Protein AF-A0A704E4B4-F1 (afdb_monomer)

Nearest PDB structures (foldseek):
  3aei-assembly2_B  TM=5.000E-01  e=9.995E+00  Thermococcus sp. JCM 11816
  3aei-assembly1_A  TM=3.463E-01  e=7.592E+00  Thermococcus sp. JCM 11816
  8qru-assembly1_B  TM=1.561E-01  e=3.714E+00  Homo sapiens
  8qro-assembly1_A  TM=1.455E-01  e=6.801E+00  Homo sapiens

Solvent-accessible surface area (backbone atoms only — not comparable to full-atom values): 8982 Å² total; per-residue (Å²): 122,78,86,60,49,26,62,51,44,78,59,46,48,53,89,66,47,57,45,68,74,42,51,49,32,49,54,51,17,50,51,53,30,50,53,54,69,71,39,87,75,63,74,52,52,68,50,102,86,6,55,46,57,55,50,34,55,51,29,57,53,48,28,54,49,24,51,51,49,33,53,49,62,72,66,59,88,50,74,84,40,65,35,65,41,78,84,82,46,43,31,35,76,44,77,57,95,88,42,81,43,81,40,74,33,24,42,42,58,47,50,44,23,47,28,40,30,51,21,52,51,31,47,52,54,31,53,52,36,54,51,48,48,71,48,41,62,65,50,51,60,58,44,60,76,80,47,58,74,66,59,53,51,52,53,52,41,52,48,50,28,64,72,59,82

Mean predicted aligned error: 6.82 Å

Organism: Salmonella enteritidis (NCBI:txid149539)

Foldseek 3Di:
DCPCLLVLLVQWDDPCCCCVVPVVLLVVLVVVLVCQLPDPPNAAQQDPPHPLVVLLVVLVVLLVVLVVVLVCLVPDDDVQQQDFDPDDFIWGFDQDPNDTDIDGDGNSRNSNSVSSNSSVVSVVLSVVSVVCNVCVVVVVVVCVVPDDPVVVSVVVSVVSSVSSD

Radius of gyration: 20.15 Å; Cα contacts (8 Å, |Δi|>4): 159; chains: 1; bounding box: 50×30×60 Å

Sequence (165 aa):
MKLFSPLSYLRIKHEEKDWYDYKIPAAVSLIVTIVYYFHASKISLIETNGLLLQVNGLLQVLIGFYIAALAAVSTFSSSSIDEVMAGVPPTLVEKFRGQKLTVELTRRRFVCYLFGYLALVSFMLFCLGMISILIGKPFHLWLLTFCSPDAILWLKTVFVGVYIF

Structure (mmCIF, N/CA/C/O backbone):
data_AF-A0A704E4B4-F1
#
_entry.id   AF-A0A704E4B4-F1
#
loop_
_atom_site.group_PDB
_atom_site.id
_atom_site.type_symbol
_atom_site.label_atom_id
_atom_site.label_alt_id
_atom_site.label_comp_id
_atom_site.label_asym_id
_atom_site.label_entity_id
_atom_site.label_seq_id
_atom_site.pdbx_PDB_ins_code
_atom_site.Cartn_x
_atom_site.Cartn_y
_atom_site.Cartn_z
_atom_site.occupancy
_atom_site.B_iso_or_equiv
_atom_site.auth_seq_id
_atom_site.auth_comp_id
_atom_site.auth_asym_id
_atom_site.auth_atom_id
_atom_site.pdbx_PDB_model_num
ATOM 1 N N . MET A 1 1 ? 4.006 4.846 22.268 1.00 49.66 1 MET A N 1
ATOM 2 C CA . MET A 1 1 ? 3.708 6.158 21.650 1.00 49.66 1 MET A CA 1
ATOM 3 C C . MET A 1 1 ? 2.462 6.021 20.790 1.00 49.66 1 MET A C 1
ATOM 5 O O . MET A 1 1 ? 2.368 5.037 20.070 1.00 49.66 1 MET A O 1
ATOM 9 N N . LYS A 1 2 ? 1.508 6.959 20.876 1.00 69.00 2 LYS A N 1
ATOM 10 C CA . LYS A 1 2 ? 0.226 6.874 20.148 1.00 69.00 2 LYS A CA 1
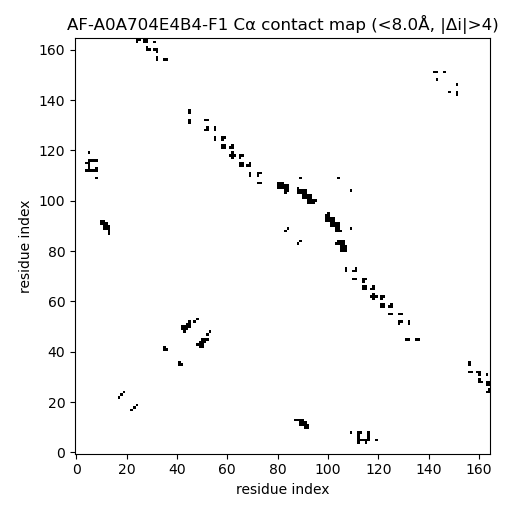ATOM 11 C C . LYS A 1 2 ? 0.347 7.137 18.636 1.00 69.00 2 LYS A C 1
ATOM 13 O O . LYS A 1 2 ? -0.575 6.802 17.904 1.00 69.00 2 LYS A O 1
ATOM 18 N N . LEU A 1 3 ? 1.478 7.667 18.165 1.00 69.94 3 LEU A N 1
ATOM 19 C CA . LEU A 1 3 ? 1.711 7.984 16.750 1.00 69.94 3 LEU A CA 1
ATOM 20 C C . LEU A 1 3 ? 1.653 6.745 15.836 1.00 69.94 3 LEU A C 1
ATOM 22 O O . LEU A 1 3 ? 1.095 6.801 14.751 1.00 69.94 3 LEU A O 1
ATOM 26 N N . PHE A 1 4 ? 2.148 5.601 16.313 1.00 79.62 4 PHE A N 1
ATOM 27 C CA . PHE A 1 4 ? 2.141 4.332 15.575 1.00 79.62 4 PHE A CA 1
ATOM 28 C C . PHE A 1 4 ? 0.927 3.453 15.896 1.00 79.62 4 PHE A C 1
ATOM 30 O O . PHE A 1 4 ? 0.926 2.263 15.591 1.00 79.62 4 PHE A O 1
ATOM 37 N N . SER A 1 5 ? -0.118 4.018 16.512 1.00 80.69 5 SER A N 1
ATOM 38 C CA . SER A 1 5 ? -1.354 3.275 16.786 1.00 80.69 5 SER A CA 1
ATOM 39 C C . SER A 1 5 ? -1.952 2.625 15.531 1.00 80.69 5 SER A C 1
ATOM 41 O O . SER A 1 5 ? -2.351 1.467 15.652 1.00 80.69 5 SER A O 1
ATOM 43 N N . PRO A 1 6 ? -1.942 3.265 14.339 1.00 83.69 6 PRO A N 1
ATOM 44 C CA . PRO A 1 6 ? -2.382 2.633 13.092 1.00 83.69 6 PRO A CA 1
ATOM 45 C C . PRO A 1 6 ? -1.695 1.302 12.766 1.00 83.69 6 PRO A C 1
ATOM 47 O O . PRO A 1 6 ? -2.349 0.351 12.350 1.00 83.69 6 PRO A O 1
ATOM 50 N N . LEU A 1 7 ? -0.391 1.177 13.039 1.00 85.88 7 LEU A N 1
ATOM 51 C CA . LEU A 1 7 ? 0.367 -0.057 12.788 1.00 85.88 7 LEU A CA 1
ATOM 52 C C . LEU A 1 7 ? -0.079 -1.224 13.682 1.00 85.88 7 LEU A C 1
ATOM 54 O O . LEU A 1 7 ? 0.282 -2.371 13.430 1.00 85.88 7 LEU A O 1
ATOM 58 N N . SER A 1 8 ? -0.897 -0.963 14.706 1.00 84.88 8 SER A N 1
ATOM 59 C CA . SER A 1 8 ? -1.489 -2.020 15.532 1.00 84.88 8 SER A CA 1
ATOM 60 C C . SER A 1 8 ? -2.428 -2.924 14.732 1.00 84.88 8 SER A C 1
ATOM 62 O O . SER A 1 8 ? -2.605 -4.069 15.137 1.00 84.88 8 SER A O 1
ATOM 64 N N . TYR A 1 9 ? -2.951 -2.472 13.582 1.00 87.38 9 TYR A N 1
ATOM 65 C CA . TYR A 1 9 ? -3.720 -3.313 12.658 1.00 87.38 9 TYR A CA 1
ATOM 66 C C . TYR A 1 9 ? -2.945 -4.565 12.216 1.00 87.38 9 TYR A C 1
ATOM 68 O O . TYR A 1 9 ? -3.508 -5.655 12.152 1.00 87.38 9 TYR A O 1
ATOM 76 N N . LEU A 1 10 ? -1.632 -4.449 11.986 1.00 84.94 10 LEU A N 1
ATOM 77 C CA . LEU A 1 10 ? -0.781 -5.582 11.595 1.00 84.94 10 LEU A CA 1
ATOM 78 C C . LEU A 1 10 ? -0.641 -6.634 12.703 1.00 84.94 10 LEU A C 1
ATOM 80 O O . LEU A 1 10 ? -0.275 -7.774 12.443 1.00 84.94 10 LEU A O 1
ATOM 84 N N . ARG A 1 11 ? -0.921 -6.259 13.956 1.00 86.19 11 ARG A N 1
ATOM 85 C CA . ARG A 1 11 ? -0.852 -7.156 15.116 1.00 86.19 11 ARG A CA 1
ATOM 86 C C . ARG A 1 11 ? -2.178 -7.862 15.397 1.00 86.19 11 ARG A C 1
ATOM 88 O O . ARG A 1 11 ? -2.210 -8.718 16.281 1.00 86.19 11 ARG A O 1
ATOM 95 N N . ILE A 1 12 ? -3.247 -7.482 14.696 1.00 86.88 12 ILE A N 1
ATOM 96 C CA . ILE A 1 12 ? -4.550 -8.138 14.780 1.00 86.88 12 ILE A CA 1
ATOM 97 C C . ILE A 1 12 ? -4.430 -9.517 14.140 1.00 86.88 12 ILE A C 1
ATOM 99 O O . ILE A 1 12 ? -3.880 -9.645 13.048 1.00 86.88 12 ILE A O 1
ATOM 103 N N . LYS A 1 13 ? -4.952 -10.541 14.811 1.00 84.81 13 LYS A N 1
ATOM 104 C CA . LYS A 1 13 ? -4.973 -11.914 14.304 1.00 84.81 13 LYS A CA 1
ATOM 105 C C . LYS A 1 13 ? -6.391 -12.319 13.930 1.00 84.81 13 LYS A C 1
ATOM 107 O O . LYS A 1 13 ? -7.306 -12.154 14.737 1.00 84.81 13 LYS A O 1
ATOM 112 N N . HIS A 1 14 ? -6.539 -12.849 12.721 1.00 87.25 14 HIS A N 1
ATOM 113 C CA . HIS A 1 14 ? -7.770 -13.436 12.202 1.00 87.25 14 HIS A CA 1
ATOM 114 C C . HIS A 1 14 ? -7.422 -14.367 11.032 1.00 87.25 14 HIS A C 1
ATOM 116 O O . HIS A 1 14 ? -6.501 -14.057 10.279 1.00 87.25 14 HIS A O 1
ATOM 122 N N . GLU A 1 15 ? -8.140 -15.477 10.863 1.00 83.31 15 GLU A N 1
ATOM 123 C CA . GLU A 1 15 ? -7.824 -16.502 9.848 1.00 83.31 15 GLU A CA 1
ATOM 124 C C . GLU A 1 15 ? -7.911 -15.961 8.414 1.00 83.31 15 GLU A C 1
ATOM 126 O O . GLU A 1 15 ? -7.072 -16.249 7.564 1.00 83.31 15 GLU A O 1
ATOM 131 N N . GLU A 1 16 ? -8.898 -15.106 8.154 1.00 82.88 16 GLU A N 1
ATOM 132 C CA . GLU A 1 16 ? -9.111 -14.517 6.828 1.00 82.88 16 GLU A CA 1
ATOM 133 C C . GLU A 1 16 ? -8.177 -13.338 6.522 1.00 82.88 16 GLU A C 1
ATOM 135 O O . GLU A 1 16 ? -8.107 -12.886 5.382 1.00 82.88 16 GLU A O 1
ATOM 140 N N . LYS A 1 17 ? -7.433 -12.828 7.512 1.00 84.19 17 LYS A N 1
ATOM 141 C CA . LYS A 1 17 ? -6.602 -11.626 7.339 1.00 84.19 17 LYS A CA 1
ATOM 142 C C . LYS A 1 17 ? -5.534 -11.821 6.266 1.00 84.19 17 LYS A C 1
ATOM 144 O O . LYS A 1 17 ? -5.342 -10.943 5.433 1.00 84.19 17 LYS A O 1
ATOM 149 N N . ASP A 1 18 ? -4.901 -12.991 6.235 1.00 82.44 18 ASP A N 1
ATOM 150 C CA . ASP A 1 18 ? -3.828 -13.287 5.281 1.00 82.44 18 ASP A CA 1
ATOM 151 C C . ASP A 1 18 ? -4.319 -13.304 3.825 1.00 82.44 18 ASP A C 1
ATOM 153 O O . ASP A 1 18 ? -3.552 -13.049 2.892 1.00 82.44 18 ASP A O 1
ATOM 157 N N . TRP A 1 19 ? -5.607 -13.590 3.612 1.00 86.69 19 TRP A N 1
ATOM 158 C CA . TRP A 1 19 ? -6.207 -13.520 2.285 1.00 86.69 19 TRP A CA 1
ATOM 159 C C . TRP A 1 19 ? -6.270 -12.085 1.768 1.00 86.69 19 TRP A C 1
ATOM 161 O O . TRP A 1 19 ? -5.848 -11.834 0.639 1.00 86.69 19 TRP A O 1
ATOM 171 N N . TYR A 1 20 ? -6.756 -11.159 2.593 1.00 86.50 20 TYR A N 1
ATOM 172 C CA . TYR A 1 20 ? -6.925 -9.758 2.210 1.00 86.50 20 TYR A CA 1
ATOM 173 C C . TYR A 1 20 ? -5.615 -8.971 2.225 1.00 86.50 20 TYR A C 1
ATOM 175 O O . TYR A 1 20 ? -5.402 -8.151 1.340 1.00 86.50 20 TYR A O 1
ATOM 183 N N . ASP A 1 21 ? -4.733 -9.238 3.188 1.00 87.12 21 ASP A N 1
ATOM 184 C CA . ASP A 1 21 ? -3.491 -8.481 3.344 1.00 87.12 2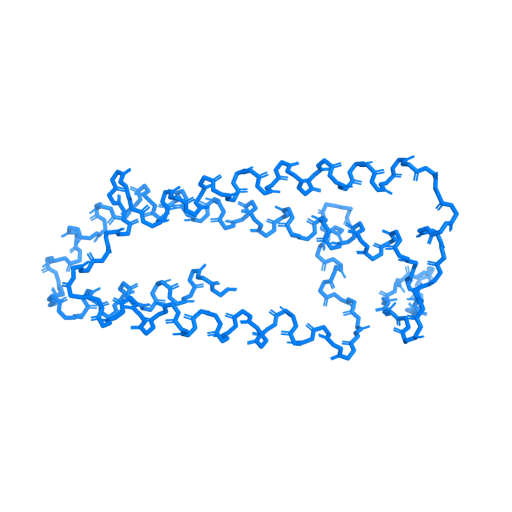1 ASP A CA 1
ATOM 185 C C . ASP A 1 21 ? -2.396 -8.940 2.360 1.00 87.12 21 ASP A C 1
ATOM 187 O O . ASP A 1 21 ? -1.551 -8.133 1.987 1.00 87.12 21 ASP A O 1
ATOM 191 N N . TYR A 1 22 ? -2.396 -10.210 1.922 1.00 87.81 22 TYR A N 1
ATOM 192 C CA . TYR A 1 22 ? -1.307 -10.752 1.093 1.00 87.81 22 TYR A CA 1
ATOM 193 C C . TYR A 1 22 ? -1.773 -11.452 -0.180 1.00 87.81 22 TYR A C 1
ATOM 195 O O . TYR A 1 22 ? -1.288 -11.122 -1.260 1.00 87.81 22 TYR A O 1
ATOM 203 N N . LYS A 1 23 ? -2.692 -12.425 -0.099 1.00 89.62 23 LYS A N 1
ATOM 204 C CA . LYS A 1 23 ? -3.026 -13.263 -1.270 1.00 89.62 23 LYS A CA 1
ATOM 205 C C . LYS A 1 23 ? -3.694 -12.465 -2.386 1.00 89.62 23 LYS A C 1
ATOM 207 O O . LYS A 1 23 ? -3.305 -12.602 -3.543 1.00 89.62 23 LYS A O 1
ATOM 212 N N . ILE A 1 24 ? -4.684 -11.640 -2.042 1.00 90.75 24 ILE A N 1
ATOM 213 C CA . ILE A 1 24 ? -5.395 -10.805 -3.015 1.00 90.75 24 ILE A CA 1
ATOM 214 C C . ILE A 1 24 ? -4.451 -9.742 -3.607 1.00 90.75 24 ILE A C 1
ATOM 216 O O . ILE A 1 24 ? -4.335 -9.714 -4.834 1.00 90.75 24 ILE A O 1
ATOM 220 N N . PRO A 1 25 ? -3.714 -8.939 -2.808 1.00 90.69 25 PRO A N 1
ATOM 221 C CA . PRO A 1 25 ? -2.731 -7.995 -3.343 1.00 90.69 25 PRO A CA 1
ATOM 222 C C . PRO A 1 25 ? -1.667 -8.658 -4.220 1.00 90.69 25 PRO A C 1
ATOM 224 O O . PRO A 1 25 ? -1.367 -8.150 -5.296 1.00 90.69 25 PRO A O 1
ATOM 227 N N . ALA A 1 26 ? -1.149 -9.830 -3.831 1.00 91.06 26 ALA A N 1
ATOM 228 C CA . ALA A 1 26 ? -0.172 -10.572 -4.630 1.00 91.06 26 ALA A CA 1
ATOM 229 C C . ALA A 1 26 ? -0.748 -11.014 -5.979 1.00 91.06 26 ALA A C 1
ATOM 231 O O . ALA A 1 26 ? -0.099 -10.849 -7.011 1.00 91.06 26 ALA A O 1
ATOM 232 N N . ALA A 1 27 ? -1.971 -11.553 -5.989 1.00 92.25 27 ALA A N 1
ATOM 233 C CA . ALA A 1 27 ? -2.636 -11.963 -7.221 1.00 92.25 27 ALA A CA 1
ATOM 234 C C . ALA A 1 27 ? -2.889 -10.764 -8.149 1.00 92.25 27 ALA A C 1
ATOM 236 O O . ALA A 1 27 ? -2.589 -10.834 -9.340 1.00 92.25 27 ALA A O 1
ATOM 237 N N . VAL A 1 28 ? -3.386 -9.649 -7.604 1.00 91.06 28 VAL A N 1
ATOM 238 C CA . VAL A 1 28 ? -3.634 -8.418 -8.368 1.00 91.06 28 VAL A CA 1
ATOM 239 C C . VAL A 1 28 ? -2.327 -7.838 -8.908 1.00 91.06 28 VAL A C 1
ATOM 241 O O . VAL A 1 28 ? -2.240 -7.561 -10.103 1.00 91.06 28 VAL A O 1
ATOM 244 N N . SER A 1 29 ? -1.295 -7.713 -8.071 1.00 91.44 29 SER A N 1
ATOM 245 C CA . SER A 1 29 ? 0.027 -7.227 -8.481 1.00 91.44 29 SER A CA 1
ATOM 246 C C . SER A 1 29 ? 0.625 -8.090 -9.595 1.00 91.44 29 SER A C 1
ATOM 248 O O . SER A 1 29 ? 1.090 -7.559 -10.607 1.00 91.44 29 SER A O 1
ATOM 250 N N . LEU A 1 30 ? 0.541 -9.418 -9.477 1.00 92.12 30 LEU A N 1
ATOM 251 C CA . LEU A 1 30 ? 1.026 -10.341 -10.500 1.00 92.12 30 LEU A CA 1
ATOM 252 C C . LEU A 1 30 ? 0.279 -10.161 -11.827 1.00 92.12 30 LEU A C 1
ATOM 254 O O . LEU A 1 30 ? 0.918 -10.064 -12.875 1.00 92.12 30 LEU A O 1
ATOM 258 N N . ILE A 1 31 ? -1.052 -10.044 -11.794 1.00 91.56 31 ILE A N 1
ATOM 259 C CA . ILE A 1 31 ? -1.861 -9.800 -12.996 1.00 91.56 31 ILE A CA 1
ATOM 260 C C . ILE A 1 31 ? -1.463 -8.474 -13.650 1.00 91.56 31 ILE A C 1
ATOM 262 O O . ILE A 1 31 ? -1.196 -8.449 -14.852 1.00 91.56 31 ILE A O 1
ATOM 266 N N . VAL A 1 32 ? -1.375 -7.381 -12.885 1.00 88.69 32 VAL A N 1
ATOM 267 C CA . VAL A 1 32 ? -1.020 -6.071 -13.452 1.00 88.69 32 VAL A CA 1
ATOM 268 C C . VAL A 1 32 ? 0.404 -6.073 -14.007 1.00 88.69 32 VAL A C 1
ATOM 270 O O . VAL A 1 32 ? 0.639 -5.518 -15.078 1.00 88.69 32 VAL A O 1
ATOM 273 N N . THR A 1 33 ? 1.340 -6.748 -13.340 1.00 88.81 33 THR A N 1
ATOM 274 C CA . THR A 1 33 ? 2.728 -6.886 -13.806 1.00 88.81 33 THR A CA 1
ATOM 275 C C . THR A 1 33 ? 2.803 -7.637 -15.134 1.00 88.81 33 THR A C 1
ATOM 277 O O . THR A 1 33 ? 3.493 -7.195 -16.053 1.00 88.81 33 THR A O 1
ATOM 280 N N . ILE A 1 34 ? 2.062 -8.742 -15.268 1.00 89.00 34 ILE A N 1
ATOM 281 C CA . ILE A 1 34 ? 1.976 -9.518 -16.513 1.00 89.00 34 ILE A CA 1
ATOM 282 C C . ILE A 1 34 ? 1.378 -8.656 -17.626 1.00 89.00 34 ILE A C 1
ATOM 284 O O . ILE A 1 34 ? 1.966 -8.547 -18.702 1.00 89.00 34 ILE A O 1
ATOM 288 N N . VAL A 1 35 ? 0.243 -8.001 -17.365 1.00 88.69 35 VAL A N 1
ATOM 289 C CA . VAL A 1 35 ? -0.409 -7.120 -18.345 1.00 88.69 35 VAL A CA 1
ATOM 290 C C . VAL A 1 35 ? 0.542 -6.008 -18.785 1.00 88.69 35 VAL A C 1
ATOM 292 O O . VAL A 1 35 ? 0.667 -5.761 -19.980 1.00 88.69 35 VAL A O 1
ATOM 295 N N . TYR A 1 36 ? 1.258 -5.385 -17.849 1.00 86.12 36 TYR A N 1
ATOM 296 C CA . TYR A 1 36 ? 2.236 -4.342 -18.145 1.00 86.12 36 TYR A CA 1
ATOM 297 C C . TYR A 1 36 ? 3.387 -4.853 -19.026 1.00 86.12 36 TYR A C 1
ATOM 299 O O . TYR A 1 36 ? 3.779 -4.167 -19.969 1.00 86.12 36 TYR A O 1
ATOM 307 N N . TYR A 1 37 ? 3.904 -6.056 -18.758 1.00 85.44 37 TYR A N 1
ATOM 308 C CA . TYR A 1 37 ? 5.001 -6.648 -19.526 1.00 85.44 37 TYR A CA 1
ATOM 309 C C . TYR A 1 37 ? 4.613 -6.963 -20.979 1.00 85.44 37 TYR A C 1
ATOM 311 O O . TYR A 1 37 ? 5.390 -6.699 -21.896 1.00 85.44 37 TYR A O 1
ATOM 319 N N . PHE A 1 38 ? 3.408 -7.500 -21.202 1.00 85.94 38 PHE A N 1
ATOM 320 C CA . PHE A 1 38 ? 2.933 -7.887 -22.537 1.00 85.94 38 PHE A CA 1
ATOM 321 C C . PHE A 1 38 ? 2.301 -6.739 -23.337 1.00 85.94 38 PHE A C 1
ATOM 323 O O . PHE A 1 38 ? 2.019 -6.902 -24.526 1.00 85.94 38 PHE A O 1
ATOM 330 N N . HIS A 1 39 ? 2.059 -5.579 -22.725 1.00 82.75 39 HIS A N 1
ATOM 331 C CA . HIS A 1 39 ? 1.421 -4.467 -23.418 1.00 82.75 39 HIS A CA 1
ATOM 332 C C . HIS A 1 39 ? 2.367 -3.818 -24.446 1.00 82.75 39 HIS A C 1
ATOM 334 O O . HIS A 1 39 ? 3.416 -3.272 -24.102 1.00 82.75 39 HIS A O 1
ATOM 340 N N . ALA A 1 40 ? 1.972 -3.852 -25.725 1.00 58.03 40 ALA A N 1
ATOM 341 C CA . ALA A 1 40 ? 2.797 -3.418 -26.859 1.00 58.03 40 ALA A CA 1
ATOM 342 C C . ALA A 1 40 ? 3.181 -1.926 -26.805 1.00 58.03 40 ALA A C 1
ATOM 344 O O . ALA A 1 40 ? 4.314 -1.554 -27.116 1.00 58.03 40 ALA A O 1
ATOM 345 N N . SER A 1 41 ? 2.262 -1.071 -26.353 1.00 63.09 41 SER A N 1
ATOM 346 C CA . SER A 1 41 ? 2.506 0.352 -26.113 1.00 63.09 41 SER A CA 1
ATOM 347 C C . SER A 1 41 ? 2.915 0.560 -24.660 1.00 63.09 41 SER A C 1
ATOM 349 O O . SER A 1 41 ? 2.112 1.034 -23.869 1.00 63.09 41 SER A O 1
ATOM 351 N N . LYS A 1 42 ? 4.136 0.143 -24.296 1.00 68.44 42 LYS A N 1
ATOM 352 C CA . LYS A 1 42 ? 4.717 0.242 -22.939 1.00 68.44 42 LYS A CA 1
ATOM 353 C C . LYS A 1 42 ? 4.182 1.475 -22.193 1.00 68.44 42 LYS A C 1
ATOM 355 O O . LYS A 1 42 ? 4.556 2.600 -22.524 1.00 68.44 42 LYS A O 1
ATOM 360 N N . ILE A 1 43 ? 3.277 1.253 -21.234 1.00 73.94 43 ILE A N 1
ATOM 361 C CA . ILE A 1 43 ? 2.565 2.329 -20.532 1.00 73.94 43 ILE A CA 1
ATOM 362 C C . ILE A 1 43 ? 3.606 3.225 -19.870 1.00 73.94 43 ILE A C 1
ATOM 364 O O . ILE A 1 43 ? 4.489 2.740 -19.157 1.00 73.94 43 ILE A O 1
ATOM 368 N N . SER A 1 44 ? 3.526 4.534 -20.101 1.00 81.06 44 SER A N 1
ATOM 369 C CA . SER A 1 44 ? 4.484 5.432 -19.473 1.00 81.06 44 SER A CA 1
ATOM 370 C C . SER A 1 44 ? 4.246 5.495 -17.966 1.00 81.06 44 SER A C 1
ATOM 372 O O . SER A 1 44 ? 3.127 5.691 -17.496 1.00 81.06 44 SER A O 1
ATOM 374 N N . LEU A 1 45 ? 5.309 5.309 -17.187 1.00 80.44 45 LEU A N 1
ATOM 375 C CA . LEU A 1 45 ? 5.225 5.318 -15.727 1.00 80.44 45 LEU A CA 1
ATOM 376 C C . LEU A 1 45 ? 5.289 6.743 -15.163 1.00 80.44 45 LEU A C 1
ATOM 378 O O . LEU A 1 45 ? 4.544 7.059 -14.242 1.00 80.44 45 LEU A O 1
ATOM 382 N N . ILE A 1 46 ? 6.163 7.591 -15.721 1.00 79.56 46 ILE A N 1
ATOM 383 C CA . ILE A 1 46 ? 6.605 8.874 -15.128 1.00 79.56 46 ILE A CA 1
ATOM 384 C C . ILE A 1 46 ? 6.237 10.091 -16.010 1.00 79.56 46 ILE A C 1
ATOM 386 O O . ILE A 1 46 ? 6.545 11.239 -15.686 1.00 79.56 46 ILE A O 1
ATOM 390 N N . GLU A 1 47 ? 5.596 9.886 -17.161 1.00 77.88 47 GLU A N 1
ATOM 391 C CA . GLU A 1 47 ? 5.119 11.004 -17.985 1.00 77.88 47 GLU A CA 1
ATOM 392 C C . GLU A 1 47 ? 3.922 11.733 -17.367 1.00 77.88 47 GLU A C 1
ATOM 394 O O . GLU A 1 47 ? 3.341 11.304 -16.373 1.00 77.88 47 GLU A O 1
ATOM 399 N N . THR A 1 48 ? 3.542 12.854 -17.980 1.00 69.94 48 THR A N 1
ATOM 400 C CA . THR A 1 48 ? 2.471 13.748 -17.516 1.00 69.94 48 THR A CA 1
ATOM 401 C C . THR A 1 48 ? 1.104 13.056 -17.405 1.00 69.94 48 THR A C 1
ATOM 403 O O . THR A 1 48 ? 0.255 13.531 -16.668 1.00 69.94 48 THR A O 1
ATOM 406 N N . ASN A 1 49 ? 0.903 11.916 -18.078 1.00 77.31 49 ASN A N 1
ATOM 407 C CA . ASN A 1 49 ? -0.268 11.038 -17.930 1.00 77.31 49 ASN A CA 1
ATOM 408 C C . ASN A 1 49 ? 0.127 9.613 -17.502 1.00 77.31 49 ASN A C 1
ATOM 410 O O . ASN A 1 49 ? -0.546 8.641 -17.836 1.00 77.31 49 ASN A O 1
ATOM 414 N N . GLY A 1 50 ? 1.257 9.481 -16.810 1.00 84.19 50 GLY A N 1
ATOM 415 C CA . GLY A 1 50 ? 1.807 8.194 -16.423 1.00 84.19 50 GLY A CA 1
ATOM 416 C C . GLY A 1 50 ? 1.062 7.534 -15.266 1.00 84.19 50 GLY A C 1
ATOM 417 O O . GLY A 1 50 ? 0.399 8.196 -14.464 1.00 84.19 50 GLY A O 1
ATOM 418 N N . LEU A 1 51 ? 1.218 6.214 -15.158 1.00 86.25 51 LEU A N 1
ATOM 419 C CA . LEU A 1 51 ? 0.564 5.389 -14.137 1.00 86.25 51 LEU A CA 1
ATOM 420 C C . LEU A 1 51 ? 0.798 5.918 -12.711 1.00 86.25 51 LEU A C 1
ATOM 422 O O . LEU A 1 51 ? -0.144 5.990 -11.925 1.00 86.25 51 LEU A O 1
ATOM 426 N N . LEU A 1 52 ? 2.030 6.332 -12.386 1.00 88.44 52 LEU A N 1
ATOM 427 C CA . LEU A 1 52 ? 2.365 6.830 -11.048 1.00 88.44 52 LEU A CA 1
ATOM 428 C C . LEU A 1 52 ? 1.554 8.076 -10.691 1.00 88.44 52 LEU A C 1
ATOM 430 O O . LEU A 1 52 ? 1.073 8.176 -9.567 1.00 88.44 52 LEU A O 1
ATOM 434 N N . LEU A 1 53 ? 1.370 9.012 -11.625 1.00 90.31 53 LEU A N 1
ATOM 435 C CA . LEU A 1 53 ? 0.621 10.238 -11.353 1.00 90.31 53 LEU A CA 1
ATOM 436 C C . LEU A 1 53 ? -0.854 9.932 -11.060 1.00 90.31 53 LEU A C 1
ATOM 438 O O . LEU A 1 53 ? -1.417 10.472 -10.110 1.00 90.31 53 LEU A O 1
ATOM 442 N N . GLN A 1 54 ? -1.450 9.016 -11.828 1.00 90.81 54 GLN A N 1
ATOM 443 C CA . GLN A 1 54 ? -2.840 8.588 -11.641 1.00 90.81 54 GLN A CA 1
ATOM 444 C C . GLN A 1 54 ? -3.038 7.871 -10.300 1.00 90.81 54 GLN A C 1
ATOM 446 O O . GLN A 1 54 ? -3.971 8.186 -9.559 1.00 90.81 54 GLN A O 1
ATOM 451 N N . VAL A 1 55 ? -2.127 6.958 -9.940 1.00 92.06 55 VAL A N 1
ATOM 452 C CA . VAL A 1 55 ? -2.172 6.270 -8.641 1.00 92.06 55 VAL A CA 1
ATOM 453 C C . VAL A 1 55 ? -1.989 7.261 -7.491 1.00 92.06 55 VAL A C 1
ATOM 455 O O . VAL A 1 55 ? -2.736 7.195 -6.522 1.00 92.06 55 VAL A O 1
ATOM 458 N N . ASN A 1 56 ? -1.075 8.230 -7.600 1.00 93.19 56 ASN A N 1
ATOM 459 C CA . ASN A 1 56 ? -0.918 9.272 -6.578 1.00 93.19 56 ASN A CA 1
ATOM 460 C C . ASN A 1 56 ? -2.182 10.124 -6.413 1.00 93.19 56 ASN A C 1
ATOM 462 O O . ASN A 1 56 ? -2.563 10.420 -5.282 1.00 93.19 56 ASN A O 1
ATOM 466 N N . GLY A 1 57 ? -2.856 10.474 -7.512 1.00 93.25 57 GLY A N 1
ATOM 467 C CA . GLY A 1 57 ? -4.140 11.176 -7.460 1.00 93.25 57 GLY A CA 1
ATOM 468 C C . GLY A 1 57 ? -5.206 10.377 -6.706 1.00 93.25 57 GLY A C 1
ATOM 469 O O . GLY A 1 57 ? -5.877 10.913 -5.824 1.00 93.25 57 GLY A O 1
ATOM 470 N N . LEU A 1 58 ? -5.313 9.073 -6.982 1.00 94.44 58 LEU A N 1
ATOM 471 C CA . LEU A 1 58 ? -6.213 8.183 -6.246 1.00 94.44 58 LEU A CA 1
ATOM 472 C C . LEU A 1 58 ? -5.833 8.090 -4.760 1.00 94.44 58 LEU A C 1
ATOM 474 O O . LEU A 1 58 ? -6.698 8.239 -3.898 1.00 94.44 58 LEU A O 1
ATOM 478 N N . LEU A 1 59 ? -4.549 7.889 -4.449 1.00 95.31 59 LEU A N 1
ATOM 479 C CA . LEU A 1 59 ? -4.051 7.814 -3.073 1.00 95.31 59 LEU A CA 1
ATOM 480 C C . LEU A 1 59 ? -4.370 9.092 -2.292 1.00 95.31 59 LEU A C 1
ATOM 482 O O . LEU A 1 59 ? -4.801 9.001 -1.147 1.00 95.31 59 LEU A O 1
ATOM 486 N N . GLN A 1 60 ? -4.237 10.270 -2.904 1.00 95.38 60 GLN A N 1
ATOM 487 C CA . GLN A 1 60 ? -4.581 11.545 -2.272 1.00 95.38 60 GLN A CA 1
ATOM 488 C C . GLN A 1 60 ? -6.053 11.596 -1.831 1.00 95.38 60 GLN A C 1
ATOM 490 O O . GLN A 1 60 ? -6.347 12.006 -0.705 1.00 95.38 60 GLN A O 1
ATOM 495 N N . VAL A 1 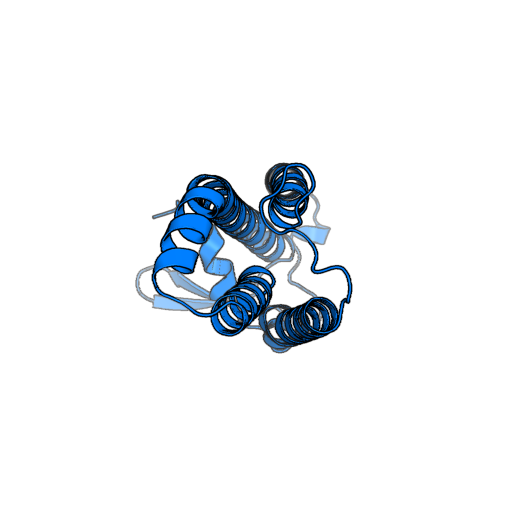61 ? -6.974 11.146 -2.689 1.00 97.19 61 VAL A N 1
ATOM 496 C CA . VAL A 1 61 ? -8.407 11.061 -2.361 1.00 97.19 61 VAL A CA 1
ATOM 497 C C . VAL A 1 61 ? -8.650 10.032 -1.256 1.00 97.19 61 VAL A C 1
ATOM 499 O O . VAL A 1 61 ? -9.362 10.319 -0.292 1.00 97.19 61 VAL A O 1
ATOM 502 N N . LEU A 1 62 ? -8.023 8.857 -1.356 1.00 95.94 62 LEU A N 1
ATOM 503 C CA . LEU A 1 62 ? -8.164 7.778 -0.378 1.00 95.94 62 LEU A CA 1
ATOM 504 C C . LEU A 1 62 ? -7.659 8.177 1.012 1.00 95.94 62 LEU A C 1
ATOM 506 O O . LEU A 1 62 ? -8.328 7.889 1.998 1.00 95.94 62 LEU A O 1
ATOM 510 N N . ILE A 1 63 ? -6.532 8.889 1.110 1.00 96.31 63 ILE A N 1
ATOM 511 C CA . ILE A 1 63 ? -6.008 9.399 2.387 1.00 96.31 63 ILE A CA 1
ATOM 512 C C . ILE A 1 63 ? -7.060 10.273 3.078 1.00 96.31 63 ILE A C 1
ATOM 514 O O . ILE A 1 63 ? -7.375 10.049 4.248 1.00 96.31 63 ILE A O 1
ATOM 518 N N . GLY A 1 64 ? -7.634 11.240 2.353 1.00 95.38 64 GLY A N 1
ATOM 519 C CA . GLY A 1 64 ? -8.682 12.112 2.888 1.00 95.38 64 GLY A CA 1
ATOM 520 C C . GLY A 1 64 ? -9.927 11.331 3.310 1.00 95.38 64 GLY A C 1
ATOM 521 O O . GLY A 1 64 ? -10.436 11.525 4.415 1.00 95.38 64 GLY A O 1
ATOM 522 N N . PHE A 1 65 ? -10.374 10.398 2.466 1.00 97.00 65 PHE A N 1
ATOM 523 C CA . PHE A 1 65 ? -11.515 9.531 2.749 1.00 97.00 65 PHE A CA 1
ATOM 524 C C . PHE A 1 65 ? -11.303 8.677 4.007 1.00 97.00 65 PHE A C 1
ATOM 526 O O . PHE A 1 65 ? -12.163 8.666 4.885 1.00 97.00 65 PHE A O 1
ATOM 533 N N . TYR A 1 66 ? -10.157 8.005 4.144 1.00 96.25 66 TYR A N 1
ATOM 534 C CA . TYR A 1 66 ? -9.867 7.153 5.298 1.00 96.25 66 TYR A CA 1
ATOM 535 C C . TYR A 1 66 ? -9.764 7.950 6.599 1.00 96.25 66 TYR A C 1
ATOM 537 O O . TYR A 1 66 ? -10.261 7.497 7.629 1.00 96.25 66 TYR A O 1
ATOM 545 N N . ILE A 1 67 ? -9.179 9.152 6.568 1.00 95.12 67 ILE A N 1
ATOM 546 C CA . ILE A 1 67 ? -9.126 10.035 7.742 1.00 95.12 67 ILE A CA 1
ATOM 547 C C . ILE A 1 67 ? -10.535 10.513 8.125 1.00 95.12 67 ILE A C 1
ATOM 549 O O . ILE A 1 67 ? -10.888 10.489 9.305 1.00 95.12 67 ILE A O 1
ATOM 553 N N . ALA A 1 68 ? -11.361 10.899 7.149 1.00 95.69 68 ALA A N 1
ATOM 554 C CA . ALA A 1 68 ? -12.741 11.313 7.395 1.00 95.69 68 ALA A CA 1
ATOM 555 C C . ALA A 1 68 ? -13.595 10.159 7.947 1.00 95.69 68 ALA A C 1
ATOM 557 O O . ALA A 1 68 ? -14.316 10.336 8.929 1.00 95.69 68 ALA A O 1
ATOM 558 N N . ALA A 1 69 ? -13.466 8.959 7.375 1.00 94.38 69 ALA A N 1
ATOM 559 C CA . ALA A 1 69 ? -14.150 7.761 7.848 1.00 94.38 69 ALA A CA 1
ATOM 560 C C . ALA A 1 69 ? -13.706 7.379 9.269 1.00 94.38 69 ALA A C 1
ATOM 562 O O . ALA A 1 69 ? -14.542 7.058 10.111 1.00 94.38 69 ALA A O 1
ATOM 563 N N . LEU A 1 70 ? -12.409 7.487 9.577 1.00 92.88 70 LEU A N 1
ATOM 564 C CA . LEU A 1 70 ? -11.879 7.288 10.926 1.00 92.88 70 LEU A CA 1
ATOM 565 C C . LEU A 1 70 ? -12.474 8.293 11.928 1.00 92.88 70 LEU A C 1
ATOM 567 O O . LEU A 1 70 ? -12.867 7.910 13.031 1.00 92.88 70 LEU A O 1
ATOM 571 N N . ALA A 1 71 ? -12.567 9.571 11.555 1.00 92.94 71 ALA A N 1
ATOM 572 C CA . ALA A 1 71 ? -13.188 10.601 12.387 1.00 92.94 71 ALA A CA 1
ATOM 573 C C . ALA A 1 71 ? -14.685 10.321 12.617 1.00 92.94 71 ALA A C 1
ATOM 575 O O . ALA A 1 71 ? -15.157 10.384 13.751 1.00 92.94 71 ALA A O 1
ATOM 576 N N . ALA A 1 72 ? -15.421 9.927 11.575 1.00 92.81 72 ALA A N 1
ATOM 577 C CA . ALA A 1 72 ? -16.836 9.573 11.676 1.00 92.81 72 ALA A CA 1
ATOM 578 C C . ALA A 1 72 ? -17.057 8.352 12.584 1.00 92.81 72 ALA A C 1
ATOM 580 O O . ALA A 1 72 ? -17.820 8.413 13.545 1.00 92.81 72 ALA A O 1
ATOM 581 N N . VAL A 1 73 ? -16.327 7.258 12.348 1.00 91.00 73 VAL A N 1
ATOM 582 C CA . VAL A 1 73 ? -16.452 6.019 13.133 1.00 91.00 73 VAL A CA 1
ATOM 583 C C . VAL A 1 73 ? -15.944 6.191 14.566 1.00 91.00 73 VAL A C 1
ATOM 585 O O . VAL A 1 73 ? -16.389 5.472 15.455 1.00 91.00 73 VAL A O 1
ATOM 588 N N . SER A 1 74 ? -15.048 7.139 14.845 1.00 87.75 74 SER A N 1
ATOM 589 C CA . SER A 1 74 ? -14.604 7.411 16.221 1.00 87.75 74 SER A CA 1
ATOM 590 C C . SER A 1 74 ? -15.551 8.314 17.015 1.00 87.75 74 SER A C 1
ATOM 592 O O . SER A 1 74 ? -15.553 8.226 18.240 1.00 87.75 74 SER A O 1
ATOM 594 N N . THR A 1 75 ? -16.365 9.140 16.351 1.00 89.88 75 THR A N 1
ATOM 595 C CA . THR A 1 75 ? -17.230 10.134 17.013 1.00 89.88 75 THR A CA 1
ATOM 596 C C . THR A 1 75 ? -18.707 9.756 17.027 1.00 89.88 75 THR A C 1
ATOM 598 O O . THR A 1 75 ? -19.401 10.075 17.990 1.00 89.88 75 THR A O 1
ATOM 601 N N . PHE A 1 76 ? -19.207 9.051 16.010 1.00 86.38 76 PHE A N 1
ATOM 602 C CA . PHE A 1 76 ? -20.612 8.653 15.958 1.00 86.38 76 PHE A CA 1
ATOM 603 C C . PHE A 1 76 ? -20.909 7.538 16.959 1.00 86.38 76 PHE A C 1
ATOM 605 O O . PHE A 1 76 ? -20.350 6.442 16.890 1.00 86.38 76 PHE A O 1
ATOM 612 N N . SER A 1 77 ? -21.809 7.794 17.903 1.00 77.56 77 SER A N 1
ATOM 613 C CA . SER A 1 77 ? -22.319 6.777 18.816 1.00 77.56 77 SER A CA 1
ATOM 614 C C . SER A 1 77 ?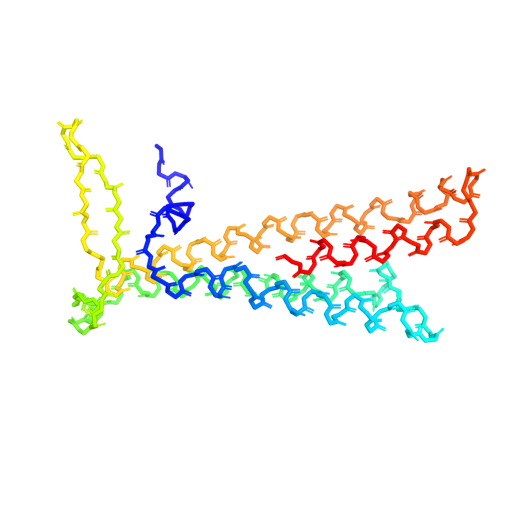 -23.345 5.904 18.090 1.00 77.56 77 SER A C 1
ATOM 616 O O . SER A 1 77 ? -24.377 6.379 17.626 1.00 77.56 77 SER A O 1
ATOM 618 N N . SER A 1 78 ? -23.059 4.609 17.976 1.00 80.38 78 SER A N 1
ATOM 619 C CA . SER A 1 78 ? -24.014 3.620 17.481 1.00 80.38 78 SER A CA 1
ATOM 620 C C . SER A 1 78 ? -23.738 2.307 18.196 1.00 80.38 78 SER A C 1
ATOM 622 O O . SER A 1 78 ? -22.637 1.768 18.101 1.00 80.38 78 SER A O 1
ATOM 624 N N . SER A 1 79 ? -24.735 1.790 18.913 1.00 79.81 79 SER A N 1
ATOM 625 C CA . SER A 1 79 ? -24.601 0.562 19.704 1.00 79.81 79 SER A CA 1
ATOM 626 C C . SER A 1 79 ? -24.172 -0.631 18.846 1.00 79.81 79 SER A C 1
ATOM 628 O O . SER A 1 79 ? -23.347 -1.429 19.278 1.00 79.81 79 SER A O 1
ATOM 630 N N . SER A 1 80 ? -24.626 -0.694 17.592 1.00 80.62 80 SER A N 1
ATOM 631 C CA . SER A 1 80 ? -24.301 -1.779 16.659 1.00 80.62 80 SER A CA 1
ATOM 632 C C . SER A 1 80 ? -22.817 -1.875 16.282 1.00 80.62 80 SER A C 1
ATOM 634 O O . SER A 1 80 ? -22.350 -2.954 15.925 1.00 80.62 80 SER A O 1
ATOM 636 N N . ILE A 1 81 ? -22.043 -0.785 16.336 1.00 81.56 81 ILE A N 1
ATOM 637 C CA . ILE A 1 81 ? -20.597 -0.814 16.030 1.00 81.56 81 ILE A CA 1
ATOM 638 C C . ILE A 1 81 ? -19.741 -0.990 17.289 1.00 81.56 81 ILE A C 1
ATOM 640 O O . ILE A 1 81 ? -18.551 -1.284 17.185 1.00 81.56 81 ILE A O 1
ATOM 644 N N . ASP A 1 82 ? -20.341 -0.842 18.468 1.00 84.31 82 ASP A N 1
ATOM 645 C CA . ASP A 1 82 ? -19.689 -1.082 19.756 1.00 84.31 82 ASP A CA 1
ATOM 646 C C . ASP A 1 82 ? -19.755 -2.549 20.194 1.00 84.31 82 ASP A C 1
ATOM 648 O O . ASP A 1 82 ? -19.054 -2.955 21.119 1.00 84.31 82 ASP A O 1
ATOM 652 N N . GLU A 1 83 ? -20.525 -3.366 19.480 1.00 86.12 83 GLU A N 1
ATOM 653 C CA . GLU A 1 83 ? -20.564 -4.812 19.655 1.00 86.12 83 GLU A CA 1
ATOM 654 C C . GLU A 1 83 ? -19.252 -5.491 19.231 1.00 86.12 83 GLU A C 1
ATOM 656 O O . GLU A 1 83 ? -18.535 -5.054 18.317 1.00 86.12 83 GLU A O 1
ATOM 661 N N . VAL A 1 84 ? -18.968 -6.620 19.884 1.00 85.88 84 VAL A N 1
ATOM 662 C CA . VAL A 1 84 ? -17.946 -7.574 19.441 1.00 85.88 84 VAL A CA 1
ATOM 663 C C . VAL A 1 84 ? -18.313 -8.072 18.040 1.00 85.88 84 VAL A C 1
ATOM 665 O O . VAL A 1 84 ? -19.490 -8.206 17.690 1.00 85.88 84 VAL A O 1
ATOM 668 N N . MET A 1 85 ? -17.306 -8.289 17.193 1.00 82.56 85 MET A N 1
ATOM 669 C CA . MET A 1 85 ? -17.552 -8.841 15.862 1.00 82.56 85 MET A CA 1
ATOM 670 C C . MET A 1 85 ? -18.255 -10.199 15.954 1.00 82.56 85 MET A C 1
ATOM 672 O O . MET A 1 85 ? -17.910 -11.026 16.791 1.00 82.56 85 MET A O 1
ATOM 676 N N . ALA A 1 86 ? -19.256 -10.407 15.097 1.00 78.19 86 ALA A N 1
ATOM 677 C CA . ALA A 1 86 ? -19.954 -11.685 15.019 1.00 78.19 86 ALA A CA 1
ATOM 678 C C . ALA A 1 86 ? -19.046 -12.747 14.377 1.00 78.19 86 ALA A C 1
ATOM 680 O O . ALA A 1 86 ? -18.204 -12.412 13.544 1.00 78.19 86 ALA A O 1
ATOM 681 N N . GLY A 1 87 ? -19.245 -14.018 14.728 1.00 82.44 87 GLY A N 1
ATOM 682 C CA . GLY A 1 87 ? -18.389 -15.114 14.268 1.00 82.44 87 GLY A CA 1
ATOM 683 C C . GLY A 1 87 ? -17.141 -15.259 15.137 1.00 82.44 87 GLY A C 1
ATOM 684 O O . GLY A 1 87 ? -17.246 -15.233 16.360 1.00 82.44 87 GLY A O 1
ATOM 685 N N . VAL A 1 88 ? -15.973 -15.436 14.513 1.00 78.56 88 VAL A N 1
ATOM 686 C CA . VAL A 1 88 ? -14.680 -15.498 15.211 1.00 78.56 88 VAL A CA 1
ATOM 687 C C . VAL A 1 88 ? -14.137 -14.070 15.338 1.00 78.56 88 VAL A C 1
ATOM 689 O O . VAL A 1 88 ? -13.727 -13.490 14.335 1.00 78.56 88 VAL A O 1
ATOM 692 N N . PRO A 1 89 ? -14.144 -13.445 16.529 1.00 80.56 89 PRO A N 1
ATOM 693 C CA . PRO A 1 89 ? -13.736 -12.055 16.648 1.00 80.56 89 PRO A CA 1
ATOM 694 C C . PRO A 1 89 ? -12.224 -11.906 16.425 1.00 80.56 89 PRO A C 1
ATOM 696 O O . PRO A 1 89 ? -11.430 -12.700 16.941 1.00 80.56 89 PRO A O 1
ATOM 699 N N . PRO A 1 90 ? -11.780 -10.862 15.703 1.00 84.50 90 PRO A N 1
ATOM 700 C CA . PRO A 1 90 ? -10.365 -10.577 15.577 1.00 84.50 90 PRO A CA 1
ATOM 701 C C . PRO A 1 90 ? -9.790 -10.202 16.942 1.00 84.50 90 PRO A C 1
ATOM 703 O O . PRO A 1 90 ? -10.382 -9.434 17.706 1.00 84.50 90 PRO A O 1
ATOM 706 N N . THR A 1 91 ? -8.605 -10.727 17.237 1.00 87.00 91 THR A N 1
ATOM 707 C CA . THR A 1 91 ? -7.953 -10.534 18.535 1.00 87.00 91 THR A CA 1
ATOM 708 C C . THR A 1 91 ? -6.719 -9.654 18.419 1.00 87.00 91 THR A C 1
ATOM 710 O O . THR A 1 91 ? -5.978 -9.705 17.434 1.00 87.00 91 THR A O 1
ATOM 713 N N . LEU A 1 92 ? -6.471 -8.845 19.449 1.00 86.19 92 LEU A N 1
ATOM 714 C CA . LEU A 1 92 ? -5.277 -8.015 19.571 1.00 86.19 92 LEU A CA 1
ATOM 715 C C . LEU A 1 92 ? -4.610 -8.263 20.924 1.00 86.19 92 LEU A C 1
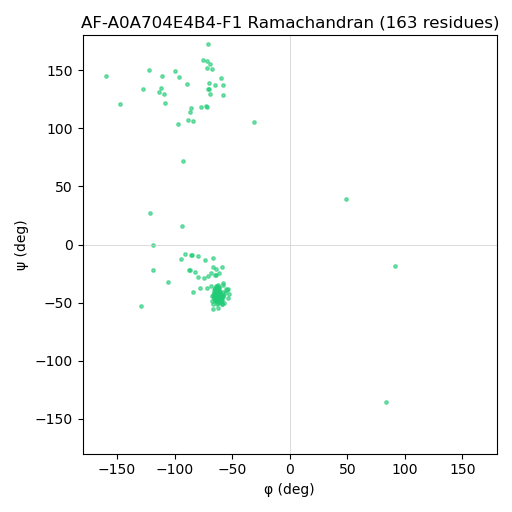ATOM 717 O O . LEU A 1 92 ? -5.259 -8.261 21.965 1.00 86.19 92 LEU A O 1
ATOM 721 N N . VAL A 1 93 ? -3.289 -8.447 20.919 1.00 80.81 93 VAL A N 1
ATOM 722 C CA . VAL A 1 93 ? -2.515 -8.563 22.162 1.00 80.81 93 VAL A CA 1
ATOM 723 C C . VAL A 1 93 ? -2.170 -7.166 22.671 1.00 80.81 93 VAL A C 1
ATOM 725 O O . VAL A 1 93 ? -1.281 -6.495 22.136 1.00 80.81 93 VAL A O 1
ATOM 728 N N . GLU A 1 94 ? -2.836 -6.722 23.728 1.00 79.50 94 GLU A N 1
ATOM 729 C CA . GLU A 1 94 ? -2.546 -5.461 24.407 1.00 79.50 94 GLU A CA 1
ATOM 730 C C . GLU A 1 94 ? -1.716 -5.708 25.675 1.00 79.50 94 GLU A C 1
ATOM 732 O O . GLU A 1 94 ? -1.790 -6.761 26.306 1.00 79.50 94 GLU A O 1
ATOM 737 N N . LYS A 1 95 ? -0.868 -4.741 26.045 1.00 74.94 95 LYS A N 1
ATOM 738 C CA . LYS A 1 95 ? -0.109 -4.802 27.299 1.00 74.94 95 LYS A CA 1
ATOM 739 C C . LYS A 1 95 ? -0.849 -3.984 28.348 1.00 74.94 95 LYS A C 1
ATOM 741 O O . LYS A 1 95 ? -0.774 -2.758 28.326 1.00 74.94 95 LYS A O 1
ATOM 746 N N . PHE A 1 96 ? -1.529 -4.652 29.270 1.00 72.44 96 PHE A N 1
ATOM 747 C CA . PHE A 1 96 ? -2.226 -4.008 30.376 1.00 72.44 96 PHE A CA 1
ATOM 748 C C . PHE A 1 96 ? -1.470 -4.275 31.679 1.00 72.44 96 PHE A C 1
ATOM 750 O O . PHE A 1 96 ? -1.219 -5.423 32.035 1.00 72.44 96 PHE A O 1
ATOM 757 N N . ARG A 1 97 ? -1.043 -3.208 32.372 1.00 70.75 97 ARG A N 1
ATOM 758 C CA . ARG A 1 97 ? -0.322 -3.287 33.664 1.00 70.75 97 ARG A CA 1
ATOM 759 C C . ARG A 1 97 ? 0.864 -4.273 33.680 1.00 70.75 97 ARG A C 1
ATOM 761 O O . ARG A 1 97 ? 1.092 -4.974 34.656 1.00 70.75 97 ARG A O 1
ATOM 768 N N . GLY A 1 98 ? 1.625 -4.341 32.588 1.00 75.31 98 GLY A N 1
ATOM 769 C CA . GLY A 1 98 ? 2.793 -5.227 32.484 1.00 75.31 98 GLY A CA 1
ATOM 770 C C . GLY A 1 98 ? 2.507 -6.614 31.901 1.00 75.31 98 GLY A C 1
ATOM 771 O O . GLY A 1 98 ? 3.437 -7.226 31.380 1.00 75.31 98 GLY A O 1
ATOM 772 N N . GLN A 1 99 ? 1.249 -7.061 31.882 1.00 71.31 99 GLN A N 1
ATOM 773 C CA . GLN A 1 99 ? 0.839 -8.362 31.348 1.00 71.31 99 GLN A CA 1
ATOM 774 C C . GLN A 1 99 ? 0.339 -8.239 29.905 1.00 71.31 99 GLN A C 1
ATOM 776 O O . GLN A 1 99 ? -0.259 -7.231 29.527 1.00 71.31 99 GLN A O 1
ATOM 781 N N . LYS A 1 100 ? 0.620 -9.251 29.078 1.00 78.12 100 LYS A N 1
ATOM 782 C CA . LYS A 1 100 ? 0.095 -9.352 27.710 1.00 78.12 100 LYS A CA 1
ATOM 783 C C . LYS A 1 100 ? -1.267 -10.039 27.781 1.00 78.12 100 LYS A C 1
ATOM 785 O O . LYS A 1 100 ? -1.318 -11.210 28.139 1.00 78.12 100 LYS A O 1
ATOM 790 N N . LEU A 1 101 ? -2.331 -9.318 27.450 1.00 82.06 101 LEU A N 1
ATOM 791 C CA . LEU A 1 101 ? -3.690 -9.845 27.400 1.00 82.06 101 LEU A CA 1
ATOM 792 C C . LEU A 1 101 ? -4.165 -9.870 25.948 1.00 82.06 101 LEU A C 1
ATOM 794 O O . LEU A 1 101 ? -3.971 -8.904 25.208 1.00 82.06 101 LEU A O 1
ATOM 798 N N . THR A 1 102 ? -4.780 -10.974 25.545 1.00 82.12 102 THR A N 1
ATOM 799 C CA . THR A 1 102 ? -5.449 -11.091 24.250 1.00 82.12 102 THR A CA 1
ATOM 800 C C . THR A 1 102 ? -6.867 -10.558 24.405 1.00 82.12 102 THR A C 1
ATOM 802 O O . THR A 1 102 ? -7.629 -11.082 25.211 1.00 82.12 102 THR A O 1
ATOM 805 N N . VAL A 1 103 ? -7.197 -9.491 23.682 1.00 84.50 103 VAL A N 1
ATOM 806 C CA . VAL A 1 103 ? -8.492 -8.809 23.769 1.00 84.50 103 VAL A CA 1
ATOM 807 C C . VAL A 1 103 ? -9.233 -8.986 22.450 1.00 84.50 103 VAL A C 1
ATOM 809 O O . VAL A 1 103 ? -8.661 -8.754 21.381 1.00 84.50 103 VAL A O 1
ATOM 812 N N . GLU A 1 104 ? -10.495 -9.395 22.527 1.00 87.56 104 GLU A N 1
ATOM 813 C CA . GLU A 1 104 ? -11.407 -9.435 21.384 1.00 87.56 104 GLU A CA 1
ATOM 814 C C . GLU A 1 104 ? -11.791 -8.012 20.974 1.00 87.56 104 GLU A C 1
ATOM 816 O O . GLU A 1 104 ? -12.088 -7.155 21.812 1.00 87.56 104 GLU A O 1
ATOM 821 N N . LEU A 1 105 ? -11.745 -7.728 19.675 1.00 85.81 105 LEU A N 1
ATOM 822 C CA . LEU A 1 105 ? -12.016 -6.391 19.168 1.00 85.81 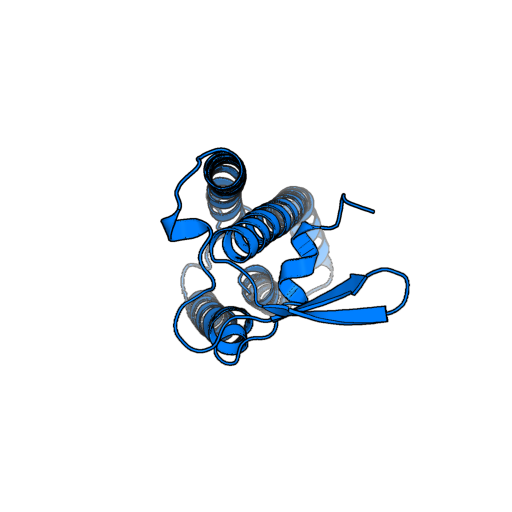105 LEU A CA 1
ATOM 823 C C . LEU A 1 105 ? -13.503 -6.187 18.869 1.00 85.81 105 LEU A C 1
ATOM 825 O O . LEU A 1 105 ? -14.167 -7.017 18.246 1.00 85.81 105 LEU A O 1
ATOM 829 N N . THR A 1 106 ? -14.000 -5.010 19.246 1.00 89.31 106 THR A N 1
ATOM 830 C CA . THR A 1 106 ? -15.286 -4.502 18.761 1.00 89.31 106 THR A CA 1
ATOM 831 C C . THR A 1 106 ? -15.179 -4.079 17.299 1.00 89.31 106 THR A C 1
ATOM 833 O O . THR A 1 106 ? -14.085 -3.750 16.816 1.00 89.31 106 THR A O 1
ATOM 836 N N . ARG A 1 107 ? -16.317 -4.023 16.593 1.00 88.62 107 ARG A N 1
ATOM 837 C CA . ARG A 1 107 ? -16.372 -3.558 15.194 1.00 88.62 107 ARG A CA 1
ATOM 838 C C . ARG A 1 107 ? -15.726 -2.177 15.049 1.00 88.62 107 ARG A C 1
ATOM 840 O O . ARG A 1 107 ? -14.869 -1.991 14.189 1.00 88.62 107 ARG A O 1
ATOM 847 N N . ARG A 1 108 ? -16.043 -1.237 15.948 1.00 90.31 108 ARG A N 1
ATOM 848 C CA . ARG A 1 108 ? -15.463 0.114 15.974 1.00 90.31 108 ARG A CA 1
ATOM 849 C C . ARG A 1 108 ? -13.949 0.082 16.117 1.00 90.31 108 ARG A C 1
ATOM 851 O O . ARG A 1 108 ? -13.253 0.727 15.340 1.00 90.31 108 ARG A O 1
ATOM 858 N N . ARG A 1 109 ? -13.422 -0.656 17.101 1.00 88.31 109 ARG A N 1
ATOM 859 C CA . ARG A 1 109 ? -11.971 -0.720 17.331 1.00 88.31 109 ARG A CA 1
ATOM 860 C C . ARG A 1 109 ? -11.247 -1.266 16.107 1.00 88.31 109 ARG A C 1
ATOM 862 O O . ARG A 1 109 ? -10.269 -0.663 15.675 1.00 88.31 109 ARG A O 1
ATOM 869 N N . PHE A 1 110 ? -11.746 -2.356 15.532 1.00 90.12 110 PHE A N 1
ATOM 870 C CA . PHE A 1 110 ? -11.178 -2.929 14.316 1.00 90.12 110 PHE A CA 1
ATOM 871 C C . PHE A 1 110 ? -11.191 -1.931 13.151 1.00 90.12 110 PHE A C 1
ATOM 873 O O . PHE A 1 110 ? -10.144 -1.681 12.559 1.00 90.12 110 PHE A O 1
ATOM 880 N N . VAL A 1 111 ? -12.342 -1.313 12.863 1.00 90.56 111 VAL A N 1
ATOM 881 C CA . VAL A 1 111 ? -12.491 -0.361 11.750 1.00 90.56 111 VAL A CA 1
ATOM 882 C C . VAL A 1 111 ? -11.611 0.876 11.950 1.00 90.56 111 VAL A C 1
ATOM 884 O O . VAL A 1 111 ? -10.987 1.342 10.999 1.00 90.56 111 VAL A O 1
ATOM 887 N N . CYS A 1 112 ? -11.474 1.374 13.181 1.00 91.12 112 CYS A N 1
ATOM 888 C CA . CYS A 1 112 ? -10.555 2.469 13.487 1.00 91.12 112 CYS A CA 1
ATOM 889 C C . CYS A 1 112 ? -9.090 2.093 13.217 1.00 91.12 112 CYS A C 1
ATOM 891 O O . CYS A 1 112 ? -8.343 2.893 12.650 1.00 91.12 112 CYS A O 1
ATOM 893 N N . TYR A 1 113 ? -8.662 0.883 13.594 1.00 91.38 113 TYR A N 1
ATOM 894 C CA . TYR A 1 113 ? -7.315 0.411 13.265 1.00 91.38 113 TYR A CA 1
ATOM 895 C C . TYR A 1 113 ? -7.127 0.229 11.758 1.00 91.38 113 TYR A C 1
ATOM 897 O O . TYR A 1 113 ? -6.092 0.638 11.238 1.00 91.38 113 TYR A O 1
ATOM 905 N N . LEU A 1 114 ? -8.126 -0.317 11.062 1.00 91.94 114 LEU A N 1
ATOM 906 C CA . LEU A 1 114 ? -8.101 -0.523 9.617 1.00 91.94 114 LEU A CA 1
ATOM 907 C C . LEU A 1 114 ? -7.995 0.805 8.855 1.00 91.94 114 LEU A C 1
ATOM 909 O O . LEU A 1 114 ? -7.055 0.982 8.086 1.00 91.94 114 LEU A O 1
ATOM 913 N N . PHE A 1 115 ? -8.893 1.767 9.091 1.00 94.31 115 PHE A N 1
ATOM 914 C CA . PHE A 1 115 ? -8.839 3.062 8.403 1.00 94.31 115 PHE A CA 1
ATOM 915 C C . PHE A 1 115 ? -7.592 3.864 8.761 1.00 94.31 115 PHE A C 1
ATOM 917 O O . PHE A 1 115 ? -6.995 4.481 7.882 1.00 94.31 115 PHE A O 1
ATOM 924 N N . GLY A 1 116 ? -7.146 3.815 10.020 1.00 93.75 116 GLY A N 1
ATOM 925 C CA . GLY A 1 116 ? -5.875 4.422 10.403 1.00 93.75 116 GLY A CA 1
ATOM 926 C C . GLY A 1 116 ? -4.697 3.813 9.639 1.00 93.75 116 GLY A C 1
ATOM 927 O O . GLY A 1 116 ? -3.838 4.546 9.147 1.00 93.75 116 GLY A O 1
ATOM 928 N N . TYR A 1 117 ? -4.646 2.482 9.536 1.00 93.81 117 TYR A N 1
A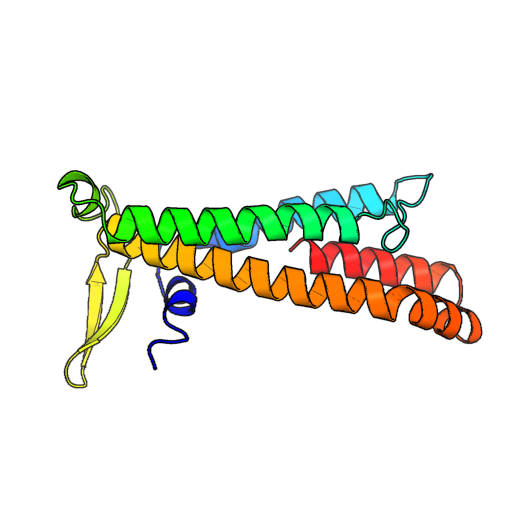TOM 929 C CA . TYR A 1 117 ? -3.598 1.766 8.810 1.00 9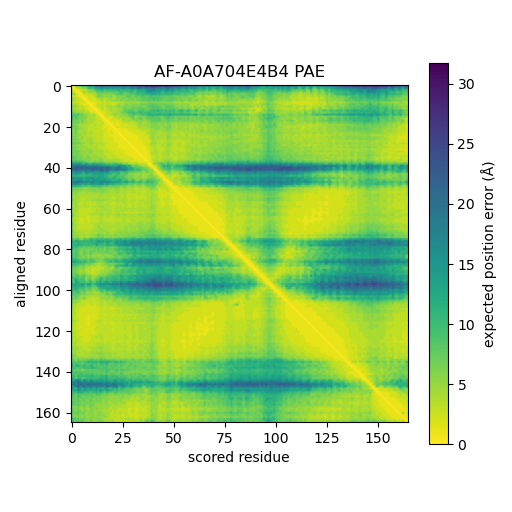3.81 117 TYR A CA 1
ATOM 930 C C . TYR A 1 117 ? -3.617 2.098 7.316 1.00 93.81 117 TYR A C 1
ATOM 932 O O . TYR A 1 117 ? -2.584 2.483 6.772 1.00 93.81 117 TYR A O 1
ATOM 940 N N . LEU A 1 118 ? -4.788 2.035 6.677 1.00 93.75 118 LEU A N 1
ATOM 941 C CA . LEU A 1 118 ? -4.955 2.354 5.260 1.00 93.75 118 LEU A CA 1
ATOM 942 C C . LEU A 1 118 ? -4.580 3.806 4.950 1.00 93.75 118 LEU A C 1
ATOM 944 O O . LEU A 1 118 ? -3.903 4.051 3.953 1.00 93.75 118 LEU A O 1
ATOM 948 N N . ALA A 1 119 ? -4.947 4.762 5.810 1.00 95.19 119 ALA A N 1
ATOM 949 C CA . ALA A 1 119 ? -4.534 6.157 5.668 1.00 95.19 119 ALA A CA 1
ATOM 950 C C . ALA A 1 119 ? -3.006 6.303 5.728 1.00 95.19 119 ALA A C 1
ATOM 952 O O . ALA A 1 119 ? -2.416 6.975 4.883 1.00 95.19 119 ALA A O 1
ATOM 953 N N . LEU A 1 120 ? -2.360 5.644 6.698 1.00 94.56 120 LEU A N 1
ATOM 954 C CA . LEU A 1 120 ? -0.909 5.695 6.862 1.00 94.56 120 LEU A CA 1
ATOM 955 C C . LEU A 1 120 ? -0.177 5.064 5.670 1.00 94.56 120 LEU A C 1
ATOM 957 O O . LEU A 1 120 ? 0.750 5.672 5.142 1.00 94.56 120 LEU A O 1
ATOM 961 N N . VAL A 1 121 ? -0.591 3.872 5.231 1.00 93.31 121 VAL A N 1
ATOM 962 C CA . VAL A 1 121 ? 0.015 3.186 4.079 1.00 93.31 121 VAL A CA 1
ATOM 963 C C . VAL A 1 121 ? -0.197 3.987 2.800 1.00 93.31 121 VAL A C 1
ATOM 965 O O . VAL A 1 121 ? 0.758 4.203 2.061 1.00 93.31 121 VAL A O 1
ATOM 968 N N . SER A 1 122 ? -1.407 4.508 2.577 1.00 94.38 122 SER A N 1
ATOM 969 C CA . SER A 1 122 ? -1.701 5.329 1.397 1.00 94.38 122 SER A CA 1
ATOM 970 C C . SER A 1 122 ? -0.851 6.597 1.371 1.00 94.38 122 SER A C 1
ATOM 972 O O . SER A 1 122 ? -0.332 6.966 0.323 1.00 94.38 122 SER A O 1
ATOM 974 N N . PHE A 1 123 ? -0.645 7.235 2.528 1.00 94.81 123 PHE A N 1
ATOM 975 C CA . PHE A 1 123 ? 0.240 8.391 2.650 1.00 94.81 123 PHE A CA 1
ATOM 976 C C . PHE A 1 123 ? 1.703 8.038 2.354 1.00 94.81 123 PHE A C 1
ATOM 978 O O . PHE A 1 123 ? 2.370 8.761 1.618 1.00 94.81 123 PHE A O 1
ATOM 985 N N . MET A 1 124 ? 2.199 6.906 2.859 1.00 94.19 124 MET A N 1
ATOM 986 C CA . MET A 1 124 ? 3.563 6.451 2.569 1.00 94.19 124 MET A CA 1
ATOM 987 C C . MET A 1 124 ? 3.753 6.126 1.082 1.00 94.19 124 MET A C 1
ATOM 989 O O . MET A 1 124 ? 4.730 6.574 0.483 1.00 94.19 124 MET A O 1
ATOM 993 N N . LEU A 1 125 ? 2.805 5.414 0.465 1.00 93.75 125 LEU A N 1
ATOM 994 C CA . LEU A 1 125 ? 2.816 5.117 -0.972 1.00 93.75 125 LEU A CA 1
ATOM 995 C C . LEU A 1 125 ? 2.713 6.383 -1.827 1.00 93.75 125 LEU A C 1
ATOM 997 O O . LEU A 1 125 ? 3.360 6.467 -2.871 1.00 93.75 125 LEU A O 1
ATOM 1001 N N . PHE A 1 126 ? 1.955 7.383 -1.371 1.00 94.88 126 PHE A N 1
ATOM 1002 C CA . PHE A 1 126 ? 1.882 8.691 -2.013 1.00 94.88 126 PHE A CA 1
ATOM 1003 C C . PHE A 1 126 ? 3.243 9.401 -1.966 1.00 94.88 126 PHE A C 1
ATOM 1005 O O . PHE A 1 126 ? 3.764 9.835 -2.990 1.00 94.88 126 PHE A O 1
ATOM 1012 N N . CYS A 1 127 ? 3.896 9.455 -0.801 1.00 94.75 127 CYS A N 1
ATOM 1013 C CA . CYS A 1 127 ? 5.238 10.031 -0.694 1.00 94.75 127 CYS A CA 1
ATOM 1014 C C . CYS A 1 127 ? 6.258 9.299 -1.583 1.00 94.75 127 CYS A C 1
ATOM 1016 O O . CYS A 1 127 ? 7.024 9.946 -2.298 1.00 94.75 127 CYS A O 1
ATOM 1018 N N . LEU A 1 128 ? 6.250 7.962 -1.584 1.00 92.88 128 LEU A N 1
ATOM 1019 C CA . LEU A 1 128 ? 7.124 7.150 -2.438 1.00 92.88 128 LEU A CA 1
ATOM 1020 C C . LEU A 1 128 ? 6.846 7.376 -3.927 1.00 92.88 128 LEU A C 1
ATOM 1022 O O . LEU A 1 128 ? 7.780 7.485 -4.723 1.00 92.88 128 LEU A O 1
ATOM 1026 N N . GLY A 1 129 ? 5.575 7.484 -4.305 1.00 91.69 129 GLY A N 1
ATOM 1027 C CA . GLY A 1 129 ? 5.148 7.775 -5.666 1.00 91.69 129 GLY A CA 1
ATOM 1028 C C . GLY A 1 129 ? 5.612 9.156 -6.134 1.00 91.69 129 GLY A C 1
ATOM 1029 O O . GLY A 1 129 ? 6.209 9.270 -7.202 1.00 91.69 129 GLY A O 1
ATOM 1030 N N . MET A 1 130 ? 5.442 10.183 -5.300 1.00 91.44 130 MET A N 1
ATOM 1031 C CA . MET A 1 130 ? 5.942 11.537 -5.554 1.00 91.44 130 MET A CA 1
ATOM 1032 C C . MET A 1 130 ? 7.464 11.575 -5.736 1.00 91.44 130 MET A C 1
ATOM 1034 O O . MET A 1 130 ? 7.957 12.168 -6.697 1.00 91.44 130 MET A O 1
ATOM 1038 N N . ILE A 1 131 ? 8.217 10.902 -4.859 1.00 91.94 131 ILE A N 1
ATOM 1039 C CA . ILE A 1 131 ? 9.680 10.789 -4.974 1.00 91.94 131 ILE A CA 1
ATOM 1040 C C . ILE A 1 131 ? 10.063 10.071 -6.278 1.00 91.94 131 ILE A C 1
ATOM 1042 O O . ILE A 1 131 ? 10.961 10.519 -6.993 1.00 91.94 131 ILE A O 1
ATOM 1046 N N . SER A 1 132 ? 9.349 8.996 -6.622 1.00 89.50 132 SER A N 1
ATOM 1047 C CA . SER A 1 132 ? 9.577 8.224 -7.851 1.00 89.50 132 SER A CA 1
ATOM 1048 C C . SER A 1 132 ? 9.327 9.055 -9.111 1.00 89.50 132 SER A C 1
ATOM 1050 O O . SER A 1 132 ? 10.087 8.953 -10.072 1.00 89.50 132 SER A O 1
ATOM 1052 N N . ILE A 1 133 ? 8.310 9.922 -9.110 1.00 88.94 133 ILE A N 1
ATOM 1053 C CA . ILE A 1 133 ? 8.037 10.840 -10.225 1.00 88.94 133 ILE A CA 1
ATOM 1054 C C . ILE A 1 133 ? 9.149 11.892 -10.348 1.00 88.94 133 ILE A C 1
ATOM 1056 O O . ILE A 1 133 ? 9.626 12.152 -11.453 1.00 88.94 133 ILE A O 1
ATOM 1060 N N . LEU A 1 134 ? 9.589 12.469 -9.225 1.00 88.25 134 LEU A N 1
ATOM 1061 C CA . LEU A 1 134 ? 10.607 13.522 -9.201 1.00 88.25 134 LEU A CA 1
ATOM 1062 C C . LEU A 1 134 ? 11.977 13.024 -9.688 1.00 88.25 134 LEU A C 1
ATOM 1064 O O . LEU A 1 134 ? 12.647 13.697 -10.471 1.00 88.25 134 LEU A O 1
ATOM 1068 N N . ILE A 1 135 ? 12.384 11.835 -9.242 1.00 87.75 135 ILE A N 1
ATOM 1069 C CA . ILE A 1 135 ? 13.697 11.248 -9.550 1.00 87.75 135 ILE A CA 1
ATOM 1070 C C . ILE A 1 135 ? 13.662 10.439 -10.858 1.00 87.75 135 ILE A C 1
ATOM 1072 O O . ILE A 1 135 ? 14.688 10.251 -11.509 1.00 87.75 135 ILE A O 1
ATOM 1076 N N . GLY A 1 136 ? 12.489 9.981 -11.296 1.00 82.81 136 GLY A N 1
ATOM 1077 C CA . GLY A 1 136 ? 12.365 8.979 -12.351 1.00 82.81 136 GLY A CA 1
ATOM 1078 C C . GLY A 1 136 ? 12.922 9.390 -13.720 1.00 82.81 136 GLY A C 1
ATOM 1079 O O . GLY A 1 136 ? 13.579 8.581 -14.373 1.00 82.81 136 GLY A O 1
ATOM 1080 N N . LYS A 1 137 ? 12.719 10.641 -14.160 1.00 82.00 137 LYS A N 1
ATOM 1081 C CA . LYS A 1 137 ? 13.279 11.144 -15.434 1.00 82.00 137 LYS A CA 1
ATOM 1082 C C . LYS A 1 137 ? 14.812 11.243 -15.423 1.00 82.00 137 LYS A C 1
ATOM 1084 O O . LYS A 1 137 ? 15.428 10.632 -16.299 1.00 82.00 137 LYS A O 1
ATOM 1089 N N . PRO A 1 138 ? 15.452 11.956 -14.471 1.00 84.00 138 PRO A N 1
ATOM 1090 C CA . PRO A 1 138 ? 16.913 12.017 -14.421 1.00 84.00 138 PRO A CA 1
ATOM 1091 C C . PRO A 1 138 ? 17.536 10.635 -14.191 1.00 84.00 138 PRO A C 1
ATOM 1093 O O . PRO A 1 138 ? 18.558 10.320 -14.797 1.00 84.00 138 PRO A O 1
ATOM 1096 N N . PHE A 1 139 ? 16.886 9.773 -13.404 1.00 83.56 139 PHE A N 1
ATOM 1097 C CA . PHE A 1 139 ? 17.339 8.401 -13.186 1.00 83.56 139 PHE A CA 1
ATOM 1098 C C . PHE A 1 139 ? 17.283 7.550 -14.460 1.00 83.56 139 PHE A C 1
ATOM 1100 O O . PHE A 1 139 ? 18.233 6.828 -14.751 1.00 83.56 139 PHE A O 1
ATOM 1107 N N . HIS A 1 140 ? 16.218 7.664 -15.262 1.00 81.69 140 HIS A N 1
ATOM 1108 C CA . HIS A 1 140 ? 16.114 6.946 -16.535 1.00 81.69 140 HIS A CA 1
ATOM 1109 C C . HIS A 1 140 ? 17.216 7.351 -17.525 1.00 81.69 140 HIS A C 1
ATOM 1111 O O . HIS A 1 140 ? 17.811 6.475 -18.151 1.00 81.69 140 HIS A O 1
ATOM 1117 N N . LEU A 1 141 ? 17.514 8.652 -17.633 1.00 82.81 141 LEU A N 1
ATOM 1118 C CA . LEU A 1 141 ? 18.588 9.168 -18.491 1.00 82.81 141 LEU A CA 1
ATOM 1119 C C . LEU A 1 141 ? 19.966 8.685 -18.031 1.00 82.81 141 LEU A C 1
ATOM 1121 O O . LEU A 1 141 ? 20.772 8.252 -18.850 1.00 82.81 141 LEU A O 1
ATOM 1125 N N . TRP A 1 142 ? 20.219 8.697 -16.720 1.00 84.81 142 TRP A N 1
ATOM 1126 C CA . TRP A 1 142 ? 21.456 8.163 -16.157 1.00 84.81 142 TRP A CA 1
ATOM 1127 C C . TRP A 1 142 ? 21.608 6.663 -16.455 1.00 84.81 142 TRP A C 1
ATOM 1129 O O . TRP A 1 142 ? 22.670 6.244 -16.914 1.00 84.81 142 TRP A O 1
ATOM 1139 N N . LEU A 1 143 ? 20.534 5.872 -16.309 1.00 81.69 143 LEU A N 1
ATOM 1140 C CA . LEU A 1 143 ? 20.563 4.424 -16.550 1.00 81.69 143 LEU A CA 1
ATOM 1141 C C . LEU A 1 143 ? 20.857 4.061 -18.011 1.00 81.69 143 LEU A C 1
ATOM 1143 O O . LEU A 1 143 ? 21.546 3.075 -18.256 1.00 81.69 143 LEU A O 1
ATOM 1147 N N . LEU A 1 144 ? 20.365 4.847 -18.975 1.00 82.00 144 LEU A N 1
ATOM 1148 C CA . LEU A 1 144 ? 20.625 4.624 -20.405 1.00 82.00 144 LEU A CA 1
ATOM 1149 C C . LEU A 1 144 ? 22.118 4.716 -20.760 1.00 82.00 144 LEU A C 1
ATOM 1151 O O . LEU A 1 144 ? 22.547 4.102 -21.730 1.00 82.00 144 LEU A O 1
ATOM 1155 N N . THR A 1 145 ? 22.913 5.435 -19.962 1.00 81.69 145 THR A N 1
ATOM 1156 C CA . THR A 1 145 ? 24.372 5.541 -20.143 1.00 81.69 145 THR A CA 1
ATOM 1157 C C . THR A 1 145 ? 25.105 4.240 -19.795 1.00 81.69 145 THR A C 1
ATOM 1159 O O . THR A 1 145 ? 26.184 3.986 -20.322 1.00 81.69 145 THR A O 1
ATOM 1162 N N . PHE A 1 146 ? 24.539 3.413 -18.909 1.00 77.56 146 PHE A N 1
ATOM 1163 C CA . PHE A 1 146 ? 25.214 2.237 -18.341 1.00 77.56 146 PHE A CA 1
ATOM 1164 C C . PHE A 1 146 ? 24.527 0.899 -18.653 1.00 77.56 146 PHE A C 1
ATOM 1166 O O . PHE A 1 146 ? 25.172 -0.143 -18.563 1.00 77.56 146 PHE A O 1
ATOM 1173 N N . CYS A 1 147 ? 23.232 0.892 -18.982 1.00 82.56 147 CYS A N 1
ATOM 1174 C CA . CYS A 1 147 ? 22.420 -0.321 -19.119 1.00 82.56 147 CYS A CA 1
ATOM 1175 C C . CYS A 1 147 ? 21.775 -0.467 -20.501 1.00 82.56 147 CYS A C 1
ATOM 1177 O O . CYS A 1 147 ? 21.407 0.511 -21.149 1.00 82.56 147 CYS A O 1
ATOM 1179 N N . SER A 1 148 ? 21.564 -1.722 -20.912 1.00 83.19 148 SER A N 1
ATOM 1180 C CA . SER A 1 148 ? 20.830 -2.050 -22.134 1.00 83.19 148 SER A CA 1
ATOM 1181 C C . SER A 1 148 ? 19.328 -1.717 -22.014 1.00 83.19 148 SER A C 1
ATOM 1183 O O . SER A 1 148 ? 18.771 -1.709 -20.907 1.00 83.19 148 SER A O 1
ATOM 1185 N N . PRO A 1 149 ? 18.626 -1.480 -23.141 1.00 77.88 149 PRO A N 1
ATOM 1186 C CA . PRO A 1 149 ? 17.188 -1.189 -23.143 1.00 77.88 149 PRO A CA 1
ATOM 1187 C C . PRO A 1 149 ? 16.329 -2.291 -22.504 1.00 77.88 149 PRO A C 1
ATOM 1189 O O . PRO A 1 149 ? 15.324 -1.992 -21.853 1.00 77.88 149 PRO A O 1
ATOM 1192 N N . ASP A 1 150 ? 16.740 -3.554 -22.641 1.00 81.19 150 ASP A N 1
ATOM 1193 C CA . ASP A 1 150 ? 16.034 -4.706 -22.069 1.00 81.19 150 ASP A CA 1
ATOM 1194 C C . ASP A 1 150 ? 16.174 -4.770 -20.543 1.00 81.19 150 ASP A C 1
ATOM 1196 O O . ASP A 1 150 ? 15.201 -5.059 -19.842 1.00 81.19 150 ASP A O 1
ATOM 1200 N N . ALA A 1 151 ? 17.348 -4.414 -20.007 1.00 80.94 151 ALA A N 1
ATOM 1201 C CA . ALA A 1 151 ? 17.565 -4.322 -18.564 1.00 80.94 151 ALA A CA 1
ATOM 1202 C C . ALA A 1 151 ? 16.689 -3.225 -17.929 1.00 80.94 151 ALA A C 1
ATOM 1204 O O . ALA A 1 151 ? 16.122 -3.415 -16.852 1.00 80.94 151 ALA A O 1
ATOM 1205 N N . ILE A 1 152 ? 16.502 -2.099 -18.627 1.00 80.56 152 ILE A N 1
ATOM 1206 C CA . ILE A 1 152 ? 15.611 -1.015 -18.188 1.00 80.56 152 ILE A CA 1
ATOM 1207 C C . ILE A 1 152 ? 14.146 -1.467 -18.174 1.00 80.56 152 ILE A C 1
ATOM 1209 O O . ILE A 1 152 ? 13.395 -1.099 -17.268 1.00 80.56 152 ILE A O 1
ATOM 1213 N N . LEU A 1 153 ? 13.719 -2.251 -19.167 1.00 80.06 153 LEU A N 1
ATOM 1214 C CA . LEU A 1 153 ? 12.357 -2.785 -19.217 1.00 80.06 153 LEU A CA 1
ATOM 1215 C C . LEU A 1 153 ? 12.087 -3.744 -18.051 1.00 80.06 153 LEU A C 1
ATOM 1217 O O . LEU A 1 153 ? 11.040 -3.645 -17.407 1.00 80.06 153 LEU A O 1
ATOM 1221 N N . TRP A 1 154 ? 13.042 -4.624 -17.752 1.00 84.12 154 TRP A N 1
ATOM 1222 C CA . TRP A 1 154 ? 12.976 -5.511 -16.592 1.00 84.12 154 TRP A CA 1
ATOM 1223 C C . TRP A 1 154 ? 12.865 -4.725 -15.288 1.00 84.12 154 TRP A C 1
ATOM 1225 O O . TRP A 1 154 ? 11.956 -4.981 -14.501 1.00 84.12 154 TRP A O 1
ATOM 1235 N N . LEU A 1 155 ? 13.711 -3.709 -15.097 1.00 84.88 155 LEU A N 1
ATOM 1236 C CA . LEU A 1 155 ? 13.673 -2.864 -13.903 1.00 84.88 155 LEU A CA 1
ATOM 1237 C C . LEU A 1 155 ? 12.317 -2.159 -13.737 1.00 84.88 155 LEU A C 1
ATOM 1239 O O . LEU A 1 155 ? 11.762 -2.146 -12.641 1.00 84.88 155 LEU A O 1
ATOM 1243 N N . LYS A 1 156 ? 11.751 -1.617 -14.825 1.00 84.56 156 LYS A N 1
ATOM 1244 C CA . LYS A 1 156 ? 10.415 -0.994 -14.813 1.00 84.56 156 LYS A CA 1
ATOM 1245 C C . LYS A 1 156 ? 9.318 -1.995 -14.451 1.00 84.56 156 LYS A C 1
ATOM 1247 O O . LYS A 1 156 ? 8.428 -1.660 -13.680 1.00 84.56 156 LYS A O 1
ATOM 1252 N N . THR A 1 157 ? 9.387 -3.211 -14.987 1.00 83.69 157 THR A N 1
ATOM 1253 C CA . THR A 1 157 ? 8.393 -4.265 -14.729 1.00 83.69 157 THR A CA 1
ATOM 1254 C C . THR A 1 157 ? 8.430 -4.711 -13.268 1.00 83.69 157 THR A C 1
ATOM 1256 O O . THR A 1 157 ? 7.391 -4.779 -12.618 1.00 83.69 157 THR A O 1
ATOM 1259 N N . VAL A 1 158 ? 9.631 -4.927 -12.721 1.00 86.38 158 VAL A N 1
ATOM 1260 C CA . VAL A 1 158 ? 9.819 -5.252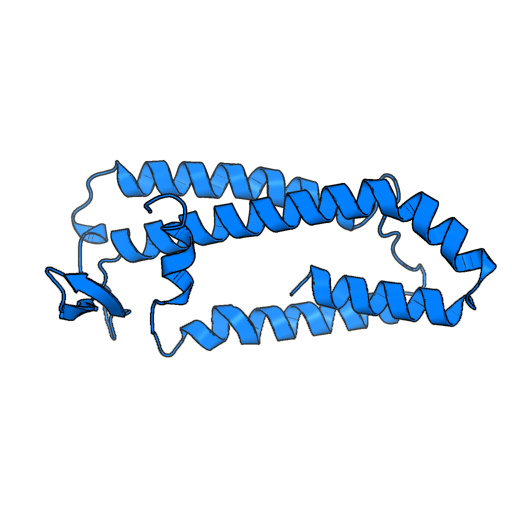 -11.300 1.00 86.38 158 VAL A CA 1
ATOM 1261 C C . VAL A 1 158 ? 9.313 -4.115 -10.415 1.00 86.38 158 VAL A C 1
ATOM 1263 O O . VAL A 1 158 ? 8.606 -4.367 -9.444 1.00 86.38 158 VAL A O 1
ATOM 1266 N N . PHE A 1 159 ? 9.616 -2.864 -10.771 1.00 88.31 159 PHE A N 1
ATOM 1267 C CA . PHE A 1 159 ? 9.130 -1.702 -10.033 1.00 88.31 159 PHE A CA 1
ATOM 1268 C C . PHE A 1 159 ? 7.597 -1.641 -9.991 1.00 88.31 159 PHE A C 1
ATOM 1270 O O . PHE A 1 159 ? 7.041 -1.415 -8.924 1.00 88.31 159 PHE A O 1
ATOM 1277 N N . VAL A 1 160 ? 6.910 -1.883 -11.114 1.00 86.69 160 VAL A N 1
ATOM 1278 C CA . VAL A 1 160 ? 5.436 -1.908 -11.161 1.00 86.69 160 VAL A CA 1
ATOM 1279 C C . VAL A 1 160 ? 4.870 -2.988 -10.240 1.00 86.69 160 VAL A C 1
ATOM 1281 O O . VAL A 1 160 ? 3.963 -2.696 -9.465 1.00 86.69 160 VAL A O 1
ATOM 1284 N N . GLY A 1 161 ? 5.426 -4.201 -10.272 1.00 85.06 161 GLY A N 1
ATOM 1285 C CA . GLY A 1 161 ? 4.963 -5.283 -9.401 1.00 85.06 161 GLY A CA 1
ATOM 1286 C C . GLY A 1 161 ? 5.157 -4.979 -7.918 1.00 85.06 161 GLY A C 1
ATOM 1287 O O . GLY A 1 161 ? 4.246 -5.183 -7.119 1.00 85.06 161 GLY A O 1
ATOM 1288 N N . VAL A 1 162 ? 6.310 -4.417 -7.551 1.00 87.38 162 VAL A N 1
ATOM 1289 C CA . VAL A 1 162 ? 6.586 -4.016 -6.163 1.00 87.38 162 VAL A CA 1
ATOM 1290 C C . VAL A 1 162 ? 5.718 -2.834 -5.730 1.00 87.38 162 VAL A C 1
ATOM 1292 O O . VAL A 1 162 ? 5.316 -2.779 -4.579 1.00 87.38 162 VAL A O 1
ATOM 1295 N N . TYR A 1 163 ? 5.426 -1.888 -6.623 1.00 87.50 163 TYR A N 1
ATOM 1296 C CA . TYR A 1 163 ? 4.652 -0.690 -6.288 1.00 87.50 163 TYR A CA 1
ATOM 1297 C C . TYR A 1 163 ? 3.149 -0.961 -6.118 1.00 87.50 163 TYR A C 1
ATOM 1299 O O . TYR A 1 163 ? 2.476 -0.232 -5.394 1.00 87.50 163 TYR A O 1
ATOM 1307 N N . ILE A 1 164 ? 2.612 -1.968 -6.813 1.00 85.19 164 ILE A N 1
ATOM 1308 C CA . ILE A 1 164 ? 1.183 -2.326 -6.768 1.00 85.19 164 ILE A CA 1
ATOM 1309 C C . ILE A 1 164 ? 0.855 -3.286 -5.618 1.00 85.19 164 ILE A C 1
ATOM 1311 O O . ILE A 1 164 ? -0.307 -3.374 -5.222 1.00 85.19 164 ILE A O 1
ATOM 1315 N N . PHE A 1 165 ? 1.854 -4.008 -5.110 1.00 85.50 165 PHE A N 1
ATOM 1316 C CA . PHE A 1 165 ? 1.714 -4.892 -3.956 1.00 85.50 165 PHE A CA 1
ATOM 1317 C C . PHE A 1 165 ? 1.714 -4.101 -2.642 1.00 85.50 165 PHE A C 1
ATOM 1319 O O . PHE A 1 165 ? 0.800 -4.347 -1.824 1.00 85.50 165 PHE A O 1
#

Secondary structure (DSSP, 8-state):
-GGGGGGGGGG-B-TTHHIIIIIHHHHHHHHHHHHHHH-SS---SSSTT-HHHHHHHHHHHHHHHHHHHHHHHHH---HHHHSBPSSS--EEEEEETTEEEEEEPBHHHHHHHHHHHHHHHHHHHHHHHHHHHHHHHHHHHHHHHHS-HHHHHHHHHHHHHHHH-

pLDDT: mean 85.75, std 7.42, range [49.66, 97.19]